Protein AF-A0AAD9FG40-F1 (afdb_monomer_lite)

Radius of gyration: 18.64 Å; chains: 1; bounding box: 41×30×43 Å

Sequence (55 aa):
MKPLLVLCVVCTLVVLCVSMTAEQKLKNCNDVRAAYSSKGFNVNDVPNKGVNARE

pLDDT: mean 71.55, std 10.87, range [47.66, 87.94]

Structure (mmCIF, N/CA/C/O backbone):
data_AF-A0AAD9FG40-F1
#
_entry.id   AF-A0AAD9FG40-F1
#
loop_
_atom_site.group_PDB
_atom_site.id
_atom_site.type_symbol
_atom_site.label_atom_id
_atom_site.label_alt_id
_atom_site.label_comp_id
_atom_site.label_asym_id
_atom_site.label_entity_id
_atom_site.label_seq_id
_atom_site.pdbx_PDB_ins_code
_atom_site.Cartn_x
_atom_site.Cartn_y
_atom_site.Cartn_z
_atom_site.occupancy
_atom_site.B_iso_or_equiv
_atom_site.auth_seq_id
_atom_site.auth_comp_id
_atom_site.auth_asym_id
_atom_site.auth_atom_id
_atom_site.pdbx_PDB_model_num
ATOM 1 N N . MET A 1 1 ? -22.363 11.293 25.741 1.00 60.44 1 MET A N 1
ATOM 2 C CA . MET A 1 1 ? -21.541 12.104 24.809 1.00 60.44 1 MET A CA 1
ATOM 3 C C . MET A 1 1 ? -20.050 11.769 24.881 1.00 60.44 1 MET A C 1
ATOM 5 O O . MET A 1 1 ? -19.467 11.505 23.844 1.00 60.44 1 MET A O 1
ATOM 9 N N . LYS A 1 2 ? -19.446 11.666 26.075 1.00 69.31 2 LYS A N 1
ATOM 10 C CA . LYS A 1 2 ? -18.032 11.271 26.256 1.00 69.31 2 LYS A CA 1
ATOM 11 C C . LYS A 1 2 ? -17.570 9.984 25.522 1.00 69.31 2 LYS A C 1
ATOM 13 O O . LYS A 1 2 ? -16.509 10.033 24.914 1.00 69.31 2 LYS A O 1
ATOM 18 N N . PRO A 1 3 ? -18.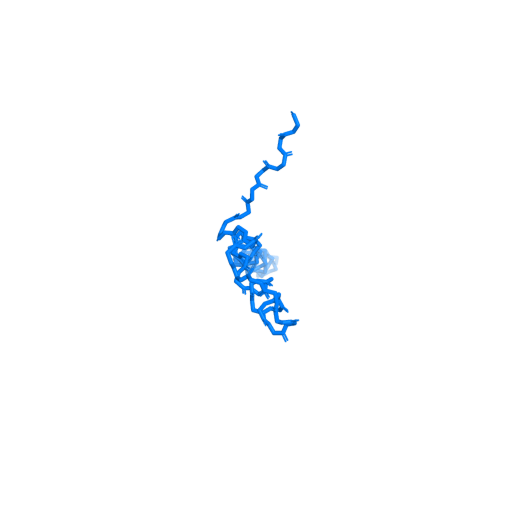326 8.862 25.510 1.00 79.12 3 PRO A N 1
ATOM 19 C CA . PRO A 1 3 ? -17.838 7.624 24.887 1.00 79.12 3 PRO A CA 1
ATOM 20 C C . PRO A 1 3 ? -17.755 7.701 23.356 1.00 79.12 3 PRO A C 1
ATOM 22 O O . PRO A 1 3 ? -16.889 7.073 22.761 1.00 79.12 3 PRO A O 1
ATOM 25 N N . LEU A 1 4 ? -18.606 8.512 22.718 1.00 83.38 4 LEU A N 1
ATOM 26 C CA . LEU A 1 4 ? -18.588 8.703 21.264 1.00 83.38 4 LEU A CA 1
ATOM 27 C C . LEU A 1 4 ? -17.356 9.496 20.815 1.00 83.38 4 LEU A C 1
ATOM 29 O O . LEU A 1 4 ? -16.775 9.192 19.779 1.00 83.38 4 LEU A O 1
ATOM 33 N N . LEU A 1 5 ? -16.923 10.470 21.622 1.00 82.19 5 LEU A N 1
ATOM 34 C CA . LEU A 1 5 ? -15.690 11.217 21.371 1.00 82.19 5 LEU A CA 1
ATOM 35 C C . LEU A 1 5 ? -14.457 10.320 21.506 1.00 82.19 5 LEU A C 1
ATOM 37 O O . LEU A 1 5 ? -13.578 10.371 20.652 1.00 82.19 5 LEU A O 1
ATOM 41 N N . VAL A 1 6 ? -14.420 9.461 22.530 1.00 82.69 6 VAL A N 1
ATOM 42 C CA . VAL A 1 6 ? -13.322 8.498 22.714 1.00 82.69 6 VAL A CA 1
ATOM 43 C C . VAL A 1 6 ? -13.246 7.532 21.531 1.00 82.69 6 VAL A C 1
ATOM 45 O O . VAL A 1 6 ? -12.167 7.340 20.978 1.00 82.69 6 VAL A O 1
ATOM 48 N N . LEU A 1 7 ? -14.384 6.986 21.089 1.00 86.81 7 LEU A N 1
ATOM 49 C CA . LEU A 1 7 ? -14.432 6.106 19.919 1.00 86.81 7 LEU A CA 1
ATOM 50 C C . LEU A 1 7 ? -13.923 6.814 18.654 1.00 86.81 7 LEU A C 1
ATOM 52 O O . LEU A 1 7 ? -13.103 6.261 17.929 1.00 86.81 7 LEU A O 1
ATOM 56 N N . CYS A 1 8 ? -14.348 8.059 18.427 1.00 86.19 8 CYS A N 1
ATOM 57 C CA . CYS A 1 8 ? -13.929 8.849 17.270 1.00 86.19 8 CYS A CA 1
ATOM 58 C C . CYS A 1 8 ? -12.407 9.092 17.248 1.00 86.19 8 CYS A C 1
ATOM 60 O O . CYS A 1 8 ? -11.755 8.908 16.217 1.00 86.19 8 CYS A O 1
ATOM 62 N N . VAL A 1 9 ? -11.814 9.431 18.399 1.00 87.81 9 VAL A N 1
ATOM 63 C CA . VAL A 1 9 ? -10.361 9.643 18.524 1.00 87.81 9 VAL A CA 1
ATOM 64 C C . VAL A 1 9 ? -9.587 8.349 18.262 1.00 87.81 9 VAL A C 1
ATOM 66 O O . VAL A 1 9 ? -8.606 8.366 17.519 1.00 87.81 9 VAL A O 1
ATOM 69 N N . VAL A 1 10 ? -10.047 7.217 18.805 1.00 87.94 10 VAL A N 1
ATOM 70 C CA . VAL A 1 10 ? -9.403 5.910 18.595 1.00 87.94 10 VAL A CA 1
ATOM 71 C C . VAL A 1 10 ? -9.472 5.489 17.125 1.00 87.94 10 VAL A C 1
ATOM 73 O O . VAL A 1 10 ? -8.455 5.085 16.563 1.00 87.94 10 VAL A O 1
ATOM 76 N N . CYS A 1 11 ? -10.627 5.638 16.471 1.00 85.94 11 CYS A N 1
ATOM 77 C CA . CYS A 1 11 ? -10.775 5.319 15.048 1.00 85.94 11 CYS A CA 1
ATOM 78 C C . CYS A 1 11 ? -9.843 6.167 14.171 1.00 85.94 11 CYS A C 1
ATOM 80 O O . CYS A 1 11 ? -9.175 5.634 13.286 1.00 85.94 11 CYS A O 1
ATOM 82 N N . THR A 1 12 ? -9.751 7.469 14.450 1.00 84.94 12 THR A N 1
ATOM 83 C CA . THR A 1 12 ? -8.875 8.384 13.702 1.00 84.94 12 THR A CA 1
ATOM 84 C C . THR A 1 12 ? -7.400 8.014 13.882 1.00 84.94 12 THR A C 1
ATOM 86 O O . THR A 1 12 ? -6.638 8.021 12.915 1.00 84.94 12 THR A O 1
ATOM 89 N N . LEU A 1 13 ? -6.999 7.617 15.095 1.00 84.94 13 LEU A N 1
ATOM 90 C CA . LEU A 1 13 ? -5.631 7.189 15.384 1.00 84.94 13 LEU A CA 1
ATOM 91 C C . LEU A 1 13 ? -5.270 5.885 14.655 1.00 84.94 13 LEU A C 1
ATOM 93 O O . LEU A 1 13 ? -4.191 5.788 14.078 1.00 84.94 13 LEU A O 1
ATOM 97 N N . VAL A 1 14 ? -6.188 4.914 14.612 1.00 85.88 14 VAL A N 1
ATOM 98 C CA . VAL A 1 14 ? -5.995 3.652 13.877 1.00 85.88 14 VAL A CA 1
ATOM 99 C C . VAL A 1 14 ? -5.813 3.909 12.380 1.00 85.88 14 VAL A C 1
ATOM 101 O O . VAL A 1 14 ? -4.869 3.393 11.783 1.00 85.88 14 VAL A O 1
ATOM 104 N N . VAL A 1 15 ? -6.666 4.741 11.776 1.00 81.38 15 VAL A N 1
ATOM 105 C CA . VAL A 1 15 ? -6.555 5.099 10.350 1.00 81.38 15 VAL A CA 1
ATOM 106 C C . VAL A 1 15 ? -5.230 5.809 10.061 1.00 81.38 15 VAL A C 1
ATOM 108 O O . VAL A 1 15 ? -4.581 5.513 9.054 1.00 81.38 15 VAL A O 1
ATOM 111 N N . LEU A 1 16 ? -4.782 6.694 10.955 1.00 78.50 16 LEU A N 1
ATOM 112 C CA . LEU A 1 16 ? -3.500 7.384 10.820 1.00 78.50 16 LEU A CA 1
ATOM 113 C C . LEU A 1 16 ? -2.314 6.407 10.890 1.00 78.50 16 LEU A C 1
ATOM 115 O O . LEU A 1 16 ? -1.435 6.453 10.029 1.00 78.50 16 LEU A O 1
ATOM 119 N N . CYS A 1 17 ? -2.308 5.485 11.857 1.00 78.50 17 CYS A N 1
ATOM 120 C CA . CYS A 1 17 ? -1.266 4.464 11.985 1.00 78.50 17 CYS A CA 1
ATOM 121 C C . CYS A 1 17 ? -1.193 3.545 10.754 1.00 78.50 17 CYS A C 1
ATOM 123 O O . CYS A 1 17 ? -0.099 3.251 10.276 1.00 78.50 17 CYS A O 1
ATOM 125 N N . VAL A 1 18 ? -2.340 3.131 10.203 1.00 72.81 18 VAL A N 1
ATOM 126 C CA . VAL A 1 18 ? -2.400 2.311 8.978 1.00 72.81 18 VAL A CA 1
ATOM 127 C C . VAL A 1 18 ? -1.952 3.104 7.742 1.00 72.81 18 VAL A C 1
ATOM 129 O O . VAL A 1 18 ? -1.303 2.566 6.848 1.00 72.81 18 VAL A O 1
ATOM 132 N N . SER A 1 19 ? -2.232 4.405 7.690 1.00 66.69 19 SER A N 1
ATOM 133 C CA . SER A 1 19 ? -1.770 5.259 6.588 1.00 66.69 19 SER A CA 1
ATOM 134 C C . SER A 1 19 ? -0.246 5.439 6.606 1.00 66.69 19 SER A C 1
ATOM 136 O O . SER A 1 19 ? 0.394 5.426 5.555 1.00 66.69 19 SER A O 1
ATOM 138 N N . MET A 1 20 ? 0.364 5.532 7.793 1.00 63.34 20 MET A N 1
ATOM 139 C CA . MET A 1 20 ? 1.825 5.606 7.929 1.00 63.34 20 MET A CA 1
ATOM 140 C C . MET A 1 20 ? 2.534 4.318 7.482 1.00 63.34 20 MET A C 1
ATOM 142 O O . MET A 1 20 ? 3.622 4.389 6.905 1.00 63.34 20 MET A O 1
ATOM 146 N N . THR A 1 21 ? 1.935 3.141 7.691 1.00 60.75 21 THR A N 1
ATOM 147 C CA . THR A 1 21 ? 2.507 1.878 7.191 1.00 60.75 21 THR A CA 1
ATOM 148 C C . THR A 1 21 ? 2.360 1.743 5.673 1.00 60.75 21 THR A C 1
ATOM 150 O O . THR A 1 21 ? 3.265 1.222 5.016 1.00 60.75 21 THR A O 1
ATOM 153 N N . ALA A 1 22 ? 1.284 2.280 5.086 1.00 57.53 22 ALA A N 1
ATOM 154 C CA . ALA A 1 22 ? 1.125 2.364 3.633 1.00 57.53 22 ALA A CA 1
ATOM 155 C C . ALA A 1 22 ? 2.175 3.290 2.983 1.00 57.53 22 ALA A C 1
ATOM 157 O O . ALA A 1 22 ? 2.772 2.931 1.968 1.00 57.53 22 ALA A O 1
ATOM 158 N N . GLU A 1 23 ? 2.478 4.428 3.611 1.00 51.41 23 GLU A N 1
ATOM 159 C CA . GLU A 1 23 ? 3.535 5.360 3.188 1.00 51.41 23 GLU A CA 1
ATOM 160 C C . GLU A 1 23 ? 4.942 4.726 3.211 1.00 51.41 23 GLU A C 1
ATOM 162 O O . GLU A 1 23 ? 5.767 4.994 2.332 1.00 51.41 23 GLU A O 1
ATOM 167 N N . GLN A 1 24 ? 5.232 3.845 4.179 1.00 54.19 24 GLN A N 1
ATOM 168 C CA . GLN A 1 24 ? 6.496 3.093 4.204 1.00 54.19 24 GLN A CA 1
ATOM 169 C C . GLN A 1 24 ? 6.575 2.032 3.095 1.00 54.19 24 GLN A C 1
ATOM 171 O O . GLN A 1 24 ? 7.660 1.802 2.556 1.00 54.19 24 G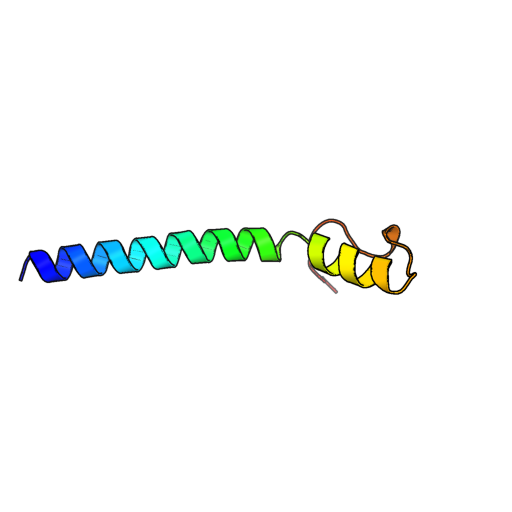LN A O 1
ATOM 176 N N . LYS A 1 25 ? 5.442 1.432 2.700 1.00 52.78 25 LYS A N 1
ATOM 177 C CA . LYS A 1 25 ? 5.366 0.520 1.546 1.00 52.78 25 LYS A CA 1
ATOM 178 C C . LYS A 1 25 ? 5.527 1.266 0.217 1.00 52.78 25 LYS A C 1
ATOM 180 O O . LYS A 1 25 ? 6.175 0.749 -0.685 1.00 52.78 25 LYS A O 1
ATOM 185 N N . LEU A 1 26 ? 5.019 2.497 0.112 1.00 52.12 26 LEU A N 1
ATOM 186 C CA . LEU A 1 26 ? 5.125 3.331 -1.093 1.00 52.12 26 LEU A CA 1
ATOM 187 C C . LEU A 1 26 ? 6.566 3.802 -1.377 1.00 52.12 26 LEU A C 1
ATOM 189 O O . LEU A 1 26 ? 6.948 3.981 -2.531 1.00 52.12 26 LEU A O 1
ATOM 193 N N . LYS A 1 27 ? 7.397 3.947 -0.337 1.00 55.66 27 LYS A N 1
ATOM 194 C CA . LYS A 1 27 ? 8.824 4.314 -0.458 1.00 55.66 27 LYS A CA 1
ATOM 195 C C . LYS A 1 27 ? 9.750 3.133 -0.770 1.00 55.66 27 LYS A C 1
ATOM 197 O O . LYS A 1 27 ? 10.938 3.352 -1.022 1.00 55.66 27 LYS A O 1
ATOM 202 N N . ASN A 1 28 ? 9.231 1.905 -0.766 1.00 60.53 28 ASN A N 1
ATOM 203 C CA . ASN A 1 28 ? 10.002 0.694 -0.995 1.00 60.53 28 ASN A CA 1
ATOM 204 C C . ASN A 1 28 ? 9.618 0.040 -2.331 1.00 60.53 28 ASN A C 1
ATOM 206 O O . ASN A 1 28 ? 8.575 -0.596 -2.455 1.00 60.53 28 ASN A O 1
ATOM 210 N N . CYS A 1 29 ? 10.487 0.141 -3.337 1.00 63.94 29 CYS A N 1
ATOM 211 C CA . CYS A 1 29 ? 10.252 -0.430 -4.668 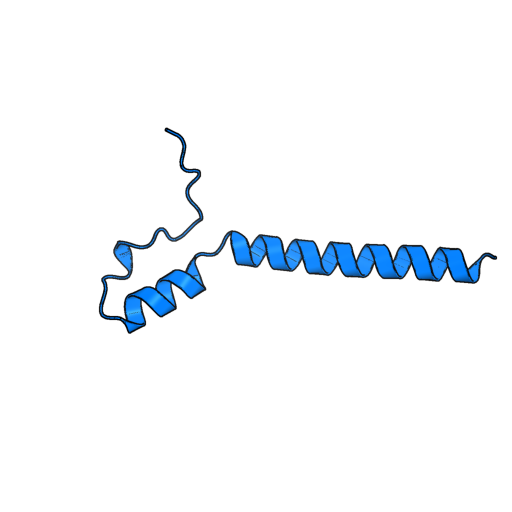1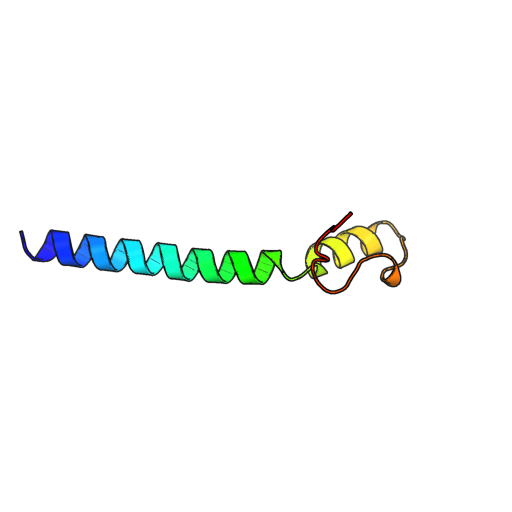.00 63.94 29 CYS A CA 1
ATOM 212 C C . CYS A 1 29 ? 10.469 -1.957 -4.733 1.00 63.94 29 CYS A C 1
ATOM 214 O O . CYS A 1 29 ? 10.618 -2.505 -5.823 1.00 63.94 29 CYS A O 1
ATOM 216 N N . ASN A 1 30 ? 10.501 -2.665 -3.599 1.00 70.50 30 ASN A N 1
ATOM 217 C CA . ASN A 1 30 ? 10.743 -4.110 -3.551 1.00 70.50 30 ASN A CA 1
ATOM 218 C C . ASN A 1 30 ? 9.683 -4.932 -4.300 1.00 70.50 30 ASN A C 1
ATOM 220 O O . ASN A 1 30 ? 10.044 -5.889 -4.980 1.00 70.50 30 ASN A O 1
ATOM 224 N N . ASP A 1 31 ? 8.408 -4.538 -4.248 1.00 71.69 31 ASP A N 1
ATOM 225 C CA . ASP A 1 31 ? 7.346 -5.219 -5.006 1.00 71.69 31 ASP A CA 1
ATOM 226 C C . ASP A 1 31 ? 7.525 -5.024 -6.524 1.00 71.69 31 ASP A C 1
ATOM 228 O O . ASP A 1 31 ? 7.363 -5.961 -7.306 1.00 71.69 31 ASP A O 1
ATOM 232 N N . VAL A 1 32 ? 7.942 -3.823 -6.947 1.00 70.44 32 VAL A N 1
ATOM 233 C CA . VAL A 1 32 ? 8.269 -3.517 -8.352 1.00 70.44 32 VAL A CA 1
ATOM 234 C C . VAL A 1 32 ? 9.482 -4.326 -8.793 1.00 70.44 32 VAL A C 1
ATOM 236 O O . VAL A 1 32 ? 9.461 -4.945 -9.850 1.00 70.44 32 VAL A O 1
ATOM 239 N N . ARG A 1 33 ? 10.515 -4.380 -7.952 1.00 74.19 33 ARG A N 1
ATOM 240 C CA . ARG A 1 33 ? 11.737 -5.157 -8.169 1.00 74.19 33 ARG A CA 1
ATOM 241 C C . ARG A 1 33 ? 11.434 -6.647 -8.349 1.00 74.19 33 ARG A C 1
ATOM 243 O O . ARG A 1 33 ? 11.964 -7.266 -9.270 1.00 74.19 33 ARG A O 1
ATOM 250 N N . ALA A 1 34 ? 10.568 -7.206 -7.505 1.00 76.31 34 ALA A N 1
ATOM 251 C CA . ALA A 1 34 ? 10.141 -8.599 -7.595 1.00 76.31 34 ALA A CA 1
ATOM 252 C C . ALA A 1 34 ? 9.363 -8.871 -8.894 1.00 76.31 34 ALA A C 1
ATOM 254 O O . ALA A 1 34 ? 9.679 -9.820 -9.611 1.00 76.31 34 ALA A O 1
ATOM 255 N N . ALA A 1 35 ? 8.409 -8.005 -9.250 1.00 77.75 35 ALA A N 1
ATOM 256 C CA . ALA A 1 35 ? 7.639 -8.135 -10.487 1.00 77.75 35 ALA A CA 1
ATOM 257 C C . ALA A 1 35 ? 8.494 -7.948 -11.757 1.00 77.75 35 ALA A C 1
ATOM 259 O O . ALA A 1 35 ? 8.259 -8.617 -12.762 1.00 77.75 35 ALA A O 1
ATOM 260 N N . TYR A 1 36 ? 9.489 -7.059 -11.719 1.00 74.75 36 TYR A N 1
ATOM 261 C CA . TYR A 1 36 ? 10.409 -6.792 -12.828 1.00 74.75 36 TYR A CA 1
ATOM 262 C C . TYR A 1 36 ? 11.366 -7.971 -13.056 1.00 74.75 36 TYR A C 1
ATOM 264 O O . TYR A 1 36 ? 11.483 -8.468 -14.176 1.00 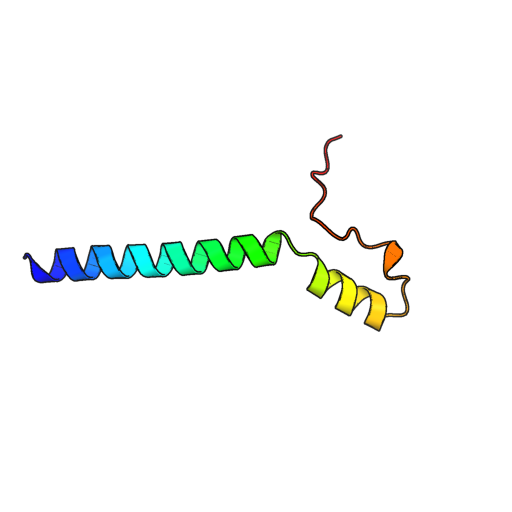74.75 36 TYR A O 1
ATOM 272 N N . SER A 1 37 ? 11.950 -8.497 -11.972 1.00 77.06 37 SER A N 1
ATOM 273 C CA . SER A 1 37 ? 12.797 -9.697 -12.000 1.00 77.06 37 SER A CA 1
ATOM 274 C C . SER A 1 37 ? 12.024 -10.945 -12.448 1.00 77.06 37 SER A C 1
ATOM 276 O O . SER A 1 37 ? 12.512 -11.719 -13.267 1.00 77.06 37 SER A O 1
ATOM 278 N N . SER A 1 38 ? 10.767 -11.107 -12.013 1.00 83.44 38 SER A N 1
ATOM 279 C CA . SER A 1 38 ? 9.904 -12.220 -12.447 1.00 83.44 38 SER A CA 1
ATOM 280 C C . SER A 1 38 ? 9.618 -12.228 -13.954 1.00 83.44 38 SER A C 1
ATOM 282 O O . SER A 1 38 ? 9.217 -13.261 -14.486 1.00 83.44 38 SER A O 1
ATOM 284 N N . LYS A 1 39 ? 9.800 -11.097 -14.642 1.00 81.56 39 LYS A N 1
ATOM 285 C CA . LYS A 1 39 ? 9.673 -10.981 -16.101 1.00 81.56 39 LYS A CA 1
ATOM 286 C C . LYS A 1 39 ? 11.005 -11.194 -16.834 1.00 81.56 39 LYS A C 1
ATOM 288 O O . LYS A 1 39 ? 11.051 -11.052 -18.050 1.00 81.56 39 LYS A O 1
ATOM 293 N N . GLY A 1 40 ? 12.072 -11.532 -16.106 1.00 78.50 40 GLY A N 1
ATOM 294 C CA . GLY A 1 40 ? 13.417 -11.741 -16.643 1.00 78.50 40 GLY A CA 1
ATOM 295 C C . GLY A 1 40 ? 14.207 -10.452 -16.869 1.00 78.50 40 GLY A C 1
ATOM 296 O O . GLY A 1 40 ? 15.284 -10.501 -17.458 1.00 78.50 40 GLY A O 1
ATOM 297 N N . PHE A 1 41 ? 13.697 -9.303 -16.416 1.00 78.25 41 PHE A N 1
ATOM 298 C CA . PHE A 1 41 ? 14.411 -8.037 -16.530 1.00 78.25 41 PHE A CA 1
ATOM 299 C C . PHE A 1 41 ? 15.405 -7.845 -15.384 1.00 78.25 41 PHE A C 1
ATOM 301 O O . PHE A 1 41 ? 15.223 -8.346 -14.271 1.00 78.25 41 PHE A O 1
ATOM 308 N N . ASN A 1 42 ? 16.471 -7.095 -15.657 1.00 75.56 42 ASN A N 1
ATOM 309 C CA . ASN A 1 42 ? 17.548 -6.894 -14.705 1.00 75.56 42 ASN A CA 1
ATOM 310 C C . ASN A 1 42 ? 17.076 -6.056 -13.511 1.00 75.56 42 ASN A C 1
ATOM 312 O O . ASN A 1 42 ? 16.598 -4.930 -13.621 1.00 75.56 42 ASN A O 1
ATOM 316 N N . VAL A 1 43 ? 17.268 -6.619 -12.325 1.00 72.62 43 VAL A N 1
ATOM 317 C CA . VAL A 1 43 ? 16.854 -6.048 -11.044 1.00 72.62 43 VAL A CA 1
ATOM 318 C C . VAL A 1 43 ? 17.558 -4.719 -10.716 1.00 72.62 43 VAL A C 1
ATOM 320 O O . VAL A 1 43 ? 17.088 -3.951 -9.874 1.00 72.62 43 VAL A O 1
ATOM 323 N N . ASN A 1 44 ? 18.686 -4.444 -11.373 1.00 75.56 44 ASN A N 1
ATOM 324 C CA . ASN A 1 44 ? 19.460 -3.216 -11.205 1.00 75.56 44 ASN A CA 1
ATOM 325 C C . ASN A 1 44 ? 18.860 -2.015 -11.952 1.00 75.56 44 ASN A C 1
ATOM 327 O O . ASN A 1 44 ? 19.156 -0.883 -11.580 1.00 75.56 44 ASN A O 1
ATOM 331 N N . ASP A 1 45 ? 17.972 -2.249 -12.924 1.00 76.12 45 ASP A N 1
ATOM 332 C CA . ASP A 1 45 ? 17.266 -1.180 -13.645 1.00 76.12 45 ASP A CA 1
ATOM 333 C C . ASP A 1 45 ? 16.118 -0.584 -12.808 1.00 76.12 45 ASP A C 1
ATOM 335 O O . ASP A 1 45 ? 15.562 0.462 -13.138 1.00 76.12 45 ASP A O 1
ATOM 339 N N . VAL A 1 46 ? 15.769 -1.231 -11.688 1.00 69.44 46 VAL A N 1
ATOM 340 C CA . VAL A 1 46 ? 14.772 -0.736 -10.737 1.00 69.44 46 VAL A CA 1
ATOM 341 C C . VAL A 1 46 ? 15.488 -0.009 -9.597 1.00 69.44 46 VAL A C 1
ATOM 343 O O . VAL A 1 46 ? 16.262 -0.637 -8.860 1.00 69.44 46 VAL A O 1
ATOM 346 N N . PRO A 1 47 ? 15.224 1.289 -9.372 1.00 67.75 47 PRO A N 1
ATOM 347 C CA . PRO A 1 47 ? 15.793 2.006 -8.239 1.00 67.75 47 PRO A CA 1
ATOM 348 C C . PRO A 1 47 ? 15.338 1.383 -6.908 1.00 67.75 47 PRO A C 1
ATOM 350 O O . PRO A 1 47 ? 14.223 0.888 -6.761 1.00 67.75 47 PRO A O 1
ATOM 353 N N . ASN A 1 48 ? 16.237 1.336 -5.920 1.00 62.22 48 ASN A N 1
ATOM 354 C CA . ASN A 1 48 ? 15.966 0.720 -4.608 1.00 62.22 48 ASN A CA 1
ATOM 355 C C . ASN A 1 48 ? 15.150 1.614 -3.657 1.00 62.22 48 ASN A C 1
ATOM 357 O O . ASN A 1 48 ? 14.639 1.132 -2.650 1.00 62.22 48 ASN A O 1
ATOM 361 N N . LYS A 1 49 ? 15.001 2.894 -3.999 1.00 62.03 49 LYS A N 1
ATOM 362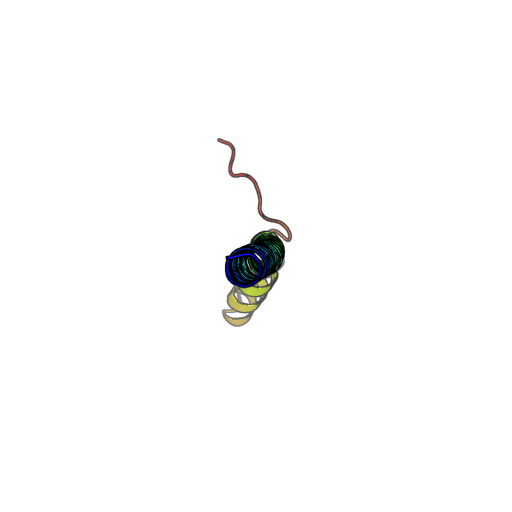 C CA . LYS A 1 49 ? 14.176 3.888 -3.310 1.00 62.03 49 LYS A CA 1
ATOM 363 C C . LYS A 1 49 ? 13.424 4.696 -4.359 1.00 62.03 49 LYS A C 1
ATOM 365 O O . LYS A 1 49 ? 13.948 4.896 -5.454 1.00 62.03 49 LYS A O 1
ATOM 370 N N . GLY A 1 50 ? 12.226 5.171 -4.018 1.00 59.38 50 GLY A N 1
ATOM 371 C CA . GLY A 1 50 ? 11.473 6.080 -4.881 1.00 59.38 50 GLY A CA 1
ATOM 372 C C . GLY A 1 50 ? 12.322 7.303 -5.230 1.00 59.38 50 GLY A C 1
ATOM 373 O O . GLY A 1 50 ? 12.731 8.050 -4.341 1.00 59.38 50 GLY A O 1
ATOM 374 N N . VAL A 1 51 ? 12.634 7.473 -6.514 1.00 67.44 51 VAL A N 1
ATOM 375 C CA . VAL A 1 51 ? 13.318 8.667 -7.012 1.00 67.44 51 VAL A CA 1
ATOM 376 C C . VAL A 1 51 ? 12.281 9.776 -7.161 1.00 67.44 51 VAL A C 1
ATOM 378 O O . VAL A 1 51 ? 11.214 9.558 -7.733 1.00 67.44 51 VAL A O 1
ATOM 381 N N . ASN A 1 52 ? 12.567 10.967 -6.634 1.00 66.19 52 ASN A N 1
ATOM 382 C CA . ASN A 1 52 ? 11.795 12.146 -7.011 1.00 66.19 52 ASN A CA 1
ATOM 383 C C . ASN A 1 52 ? 12.147 12.424 -8.473 1.00 66.19 52 ASN A C 1
ATOM 385 O O . ASN A 1 52 ? 13.287 12.794 -8.753 1.00 66.19 52 ASN A O 1
ATOM 389 N N . ALA A 1 53 ? 11.213 12.195 -9.397 1.00 63.44 53 ALA A N 1
ATOM 390 C CA . ALA A 1 53 ? 11.362 12.620 -10.782 1.00 63.44 53 ALA A CA 1
ATOM 391 C C . ALA A 1 53 ? 11.324 14.152 -10.794 1.00 63.44 53 ALA A C 1
ATOM 393 O O . ALA A 1 53 ? 10.260 14.763 -10.861 1.00 63.44 53 ALA A O 1
ATOM 394 N N . ARG A 1 54 ? 12.484 14.771 -10.592 1.00 57.94 54 ARG A N 1
ATOM 395 C CA . ARG A 1 54 ? 12.668 16.196 -10.818 1.00 57.94 54 ARG A CA 1
ATOM 396 C C . ARG A 1 54 ? 13.275 16.333 -12.205 1.00 57.94 54 ARG A C 1
ATOM 398 O O . ARG A 1 54 ? 14.394 15.872 -12.417 1.00 57.94 54 ARG A O 1
ATOM 405 N N . GLU A 1 55 ? 12.473 16.880 -13.109 1.00 47.66 55 GLU A N 1
ATOM 406 C CA . GLU A 1 55 ? 12.933 17.510 -14.347 1.00 47.66 55 GLU A CA 1
ATOM 407 C C . GLU A 1 55 ? 13.680 18.810 -14.015 1.00 47.66 55 GLU A C 1
ATOM 409 O O . GLU A 1 55 ? 13.275 19.487 -13.033 1.00 47.66 55 GLU A O 1
#

Foldseek 3Di:
DVVVVVVVVVVVVVVVVVVVVVVVVVQACVVVLVVCVVVVHDSVVDDRTDDDPDD

Secondary structure (DSSP, 8-state):
-HHHHHHHHHHHHHHHHHHHHHHHHHT-THHHHHHHHTTT--GGGS-SS------

Organism: Dissostichus eleginoides (NCBI:txid100907)

InterPro domains:
  IPR001863 Glypican [PF01153] (10-53)